Protein AF-A0A383E573-F1 (afdb_monomer)

Secondary structure (DSSP, 8-state):
-BTTB-----HHHHHHHTT-EEEEE--SSS-EEEEE-TTEEEE-TTSS-EEEPP-TTSSS-GGG-

Nearest PDB structures (foldseek):
  1x0g-assembly1_C  TM=8.712E-01  e=3.311E-03  Thermosynechococcus vestitus BP-1
  1x0g-assembly1_A  TM=9.035E-01  e=4.625E-03  Thermosynechococcus vestitus BP-1
  1x0g-assembly1_D  TM=7.062E-01  e=7.895E-03  Thermosynechococcus vestitus BP-1

Mean predicted aligned error: 6.6 Å

InterPro domains:
  IPR035903 HesB-like domain superfamily [G3DSA:2.60.300.12] (1-55)
  IPR035903 HesB-like domain superfamily [SSF89360] (1-40)

pLDDT: mean 88.44, std 10.95, range [56.03, 96.44]

Sequence (65 aa):
ESNGLPIVIDRKSHIVVDGLEIDWSKDLSAPGPRFENPRAASTCGCSTSFSIKPQEEFDKPVWMN

Foldseek 3Di:
DPPPDDDDDDPVCCVVCVQWDWDFDPDPVQTGIAIDHPQFPAADPSRPDGDGDPPPVPPDPPVND

Radius of gyration: 15.75 Å; Cα contacts (8 Å, |Δi|>4): 68; chains: 1; bounding box: 30×13×49 Å

Solvent-accessible surface area (backbone atoms only — not comparable to full-atom values): 4322 Å² total; per-residue (Å²): 104,58,97,90,39,84,70,88,74,57,81,75,55,42,80,77,50,59,72,53,44,77,49,74,41,82,45,90,92,58,59,42,60,36,59,47,41,89,63,47,70,45,68,45,97,80,27,73,47,68,43,62,68,80,72,70,72,81,79,54,59,81,86,80,114

Organism: NCBI:txid408172

Structure (mmCIF, N/CA/C/O backbone):
data_AF-A0A383E573-F1
#
_entry.id   AF-A0A383E573-F1
#
loop_
_atom_site.group_PDB
_at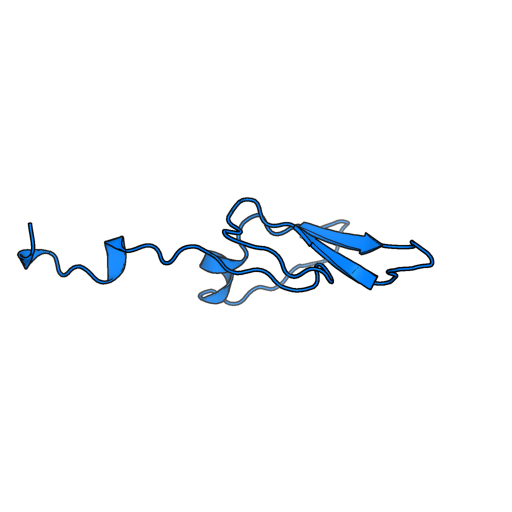om_site.id
_atom_site.type_symbol
_atom_site.label_atom_id
_atom_site.label_alt_id
_atom_site.label_comp_id
_atom_site.label_asym_id
_atom_site.label_entity_id
_atom_site.label_seq_id
_atom_site.pdbx_PDB_ins_code
_atom_site.Cartn_x
_atom_site.Cartn_y
_atom_site.Cartn_z
_atom_site.occupancy
_atom_site.B_iso_or_equiv
_atom_site.auth_seq_id
_atom_site.auth_comp_id
_atom_site.auth_asym_id
_atom_site.auth_atom_id
_atom_site.pdbx_PDB_model_num
ATOM 1 N N . GLU A 1 1 ? -13.062 -4.486 3.774 1.00 89.94 1 GLU A N 1
ATOM 2 C CA . GLU A 1 1 ? -13.059 -4.546 5.250 1.00 89.94 1 GLU A CA 1
ATOM 3 C C . GLU A 1 1 ? -11.781 -5.270 5.645 1.00 89.94 1 GLU A C 1
ATOM 5 O O . GLU A 1 1 ? -11.345 -6.119 4.874 1.00 89.94 1 GLU A O 1
ATOM 10 N N . SER A 1 2 ? -11.128 -4.849 6.722 1.00 93.44 2 SER A N 1
ATOM 11 C CA . SER A 1 2 ? -9.969 -5.543 7.290 1.00 93.44 2 SER A CA 1
ATOM 12 C C . SER A 1 2 ? -10.016 -5.429 8.810 1.00 93.44 2 SER A C 1
ATOM 14 O O . SER A 1 2 ? -10.146 -4.324 9.336 1.00 93.44 2 SER A O 1
ATOM 16 N N . ASN A 1 3 ? -9.903 -6.554 9.519 1.00 94.38 3 ASN A N 1
ATOM 17 C CA . ASN A 1 3 ? -9.917 -6.620 10.986 1.00 94.38 3 ASN A CA 1
ATOM 18 C C . ASN A 1 3 ? -11.135 -5.941 11.648 1.00 94.38 3 ASN A C 1
ATOM 20 O O . ASN A 1 3 ? -11.021 -5.293 12.686 1.00 94.38 3 ASN A O 1
ATOM 24 N N . GLY A 1 4 ? -12.309 -6.057 11.037 1.00 96.06 4 GLY A N 1
ATOM 25 C CA . GLY A 1 4 ? -13.544 -5.401 11.457 1.00 96.06 4 GLY A CA 1
ATOM 26 C C . GLY A 1 4 ? -13.629 -3.918 11.084 1.00 96.06 4 GLY A C 1
ATOM 27 O O . GLY A 1 4 ? -14.638 -3.284 11.395 1.00 96.06 4 GLY A O 1
ATOM 28 N N . LEU A 1 5 ? -12.615 -3.346 10.420 1.00 94.69 5 LEU A N 1
ATOM 29 C CA . LEU A 1 5 ? -12.624 -1.951 9.987 1.00 94.69 5 LEU A CA 1
ATOM 30 C C . LEU A 1 5 ? -13.085 -1.823 8.526 1.00 94.69 5 LEU A C 1
ATOM 32 O O . LEU A 1 5 ? -12.529 -2.461 7.622 1.00 94.69 5 LEU A O 1
ATOM 36 N N . PRO A 1 6 ? -14.079 -0.962 8.246 1.00 96.25 6 PRO A N 1
ATOM 37 C CA . PRO A 1 6 ? -14.473 -0.669 6.880 1.00 96.25 6 PRO A CA 1
ATOM 38 C C . PRO A 1 6 ? -13.347 0.073 6.152 1.00 96.25 6 PRO A C 1
ATOM 40 O O . PRO A 1 6 ? -12.765 1.023 6.669 1.00 96.25 6 PRO A O 1
ATOM 43 N N . ILE A 1 7 ? -13.077 -0.353 4.920 1.00 94.56 7 ILE A N 1
ATOM 44 C CA . ILE A 1 7 ? -12.134 0.305 4.013 1.00 94.56 7 ILE A CA 1
ATOM 45 C C . ILE A 1 7 ? -12.965 0.952 2.914 1.00 94.56 7 ILE A C 1
ATOM 47 O O . ILE A 1 7 ? -13.776 0.276 2.278 1.00 94.56 7 ILE A O 1
ATOM 51 N N . VAL A 1 8 ? -12.770 2.251 2.704 1.00 95.94 8 VAL A N 1
ATOM 52 C CA . VAL A 1 8 ? -13.481 3.030 1.688 1.00 95.94 8 VAL A CA 1
ATOM 53 C C . VAL A 1 8 ? -12.494 3.425 0.601 1.00 95.94 8 VAL A C 1
ATOM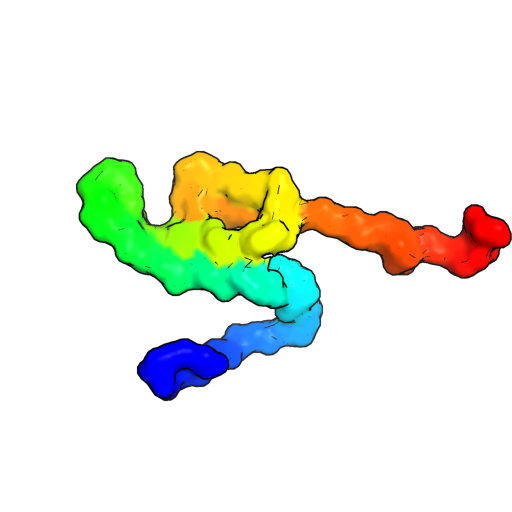 55 O O . VAL A 1 8 ? -11.430 3.963 0.891 1.00 95.94 8 VAL A O 1
ATOM 58 N N . ILE A 1 9 ? -12.856 3.149 -0.649 1.00 95.62 9 ILE A N 1
ATOM 59 C CA . ILE A 1 9 ? -12.039 3.437 -1.828 1.00 95.62 9 ILE A CA 1
ATOM 60 C C . ILE A 1 9 ? -12.959 4.076 -2.865 1.00 95.62 9 ILE A C 1
ATOM 62 O O . ILE A 1 9 ? -14.068 3.587 -3.095 1.00 95.62 9 ILE A O 1
ATOM 66 N N . ASP A 1 10 ? -12.526 5.167 -3.494 1.00 96.44 10 ASP A N 1
ATOM 67 C CA . ASP A 1 10 ? -13.266 5.710 -4.627 1.00 96.44 10 ASP A CA 1
ATOM 68 C C . ASP A 1 10 ? -13.129 4.795 -5.857 1.00 96.44 10 ASP A C 1
ATOM 70 O O . ASP A 1 10 ? -12.130 4.100 -6.057 1.00 96.44 10 ASP A O 1
ATOM 74 N N . ARG A 1 11 ? -14.148 4.802 -6.719 1.00 93.25 11 ARG A N 1
ATOM 75 C CA . ARG A 1 11 ? -14.227 3.869 -7.851 1.00 93.25 11 ARG A CA 1
ATOM 76 C C . ARG A 1 11 ? -13.044 3.985 -8.820 1.00 93.25 11 ARG A C 1
ATOM 78 O O . ARG A 1 11 ? -12.662 2.974 -9.400 1.00 93.25 11 ARG A O 1
ATOM 85 N N . LYS A 1 12 ? -12.491 5.185 -9.031 1.00 91.00 12 LYS A N 1
ATOM 86 C CA . LYS A 1 12 ? -11.391 5.380 -9.987 1.00 91.00 12 LYS A CA 1
ATOM 87 C C . LYS A 1 12 ? -10.092 4.831 -9.412 1.00 91.00 12 LYS A C 1
ATOM 89 O O . LYS A 1 12 ? -9.390 4.093 -10.096 1.00 91.00 12 LYS A O 1
ATOM 94 N N . SER A 1 13 ? -9.816 5.133 -8.146 1.00 92.88 13 SER A N 1
ATOM 95 C CA . SER A 1 13 ? -8.611 4.654 -7.470 1.00 92.88 13 SER A CA 1
ATOM 96 C C . SER A 1 13 ? -8.606 3.144 -7.285 1.00 92.88 13 SER A C 1
ATOM 98 O O . SER A 1 13 ? -7.529 2.556 -7.304 1.00 92.88 13 SER A O 1
ATOM 100 N N . HIS A 1 14 ? -9.775 2.497 -7.173 1.00 93.44 14 HIS A N 1
ATOM 101 C CA . HIS A 1 14 ? -9.866 1.042 -7.015 1.00 93.44 14 HIS A CA 1
ATOM 102 C C . HIS A 1 14 ? -9.078 0.275 -8.087 1.00 93.44 14 HIS A C 1
ATOM 104 O O . HIS A 1 14 ? -8.410 -0.693 -7.761 1.00 93.44 14 HIS A O 1
ATOM 110 N N . ILE A 1 15 ? -9.053 0.753 -9.333 1.00 91.50 15 ILE A N 1
ATOM 111 C CA . ILE A 1 15 ? -8.306 0.114 -10.431 1.00 91.50 15 ILE A CA 1
ATOM 112 C C . ILE A 1 15 ? -6.790 0.097 -10.152 1.00 91.50 15 ILE A C 1
ATOM 114 O O . ILE A 1 15 ? -6.094 -0.850 -10.520 1.00 91.50 15 ILE A O 1
ATOM 118 N N . VAL A 1 16 ? -6.285 1.132 -9.475 1.00 92.56 16 VAL A N 1
ATOM 119 C CA . VAL A 1 16 ? -4.865 1.313 -9.147 1.00 92.56 16 VAL A CA 1
ATOM 120 C C . VAL A 1 16 ? -4.477 0.558 -7.875 1.00 92.56 16 VAL A C 1
ATOM 122 O O . VAL A 1 16 ? -3.385 -0.000 -7.809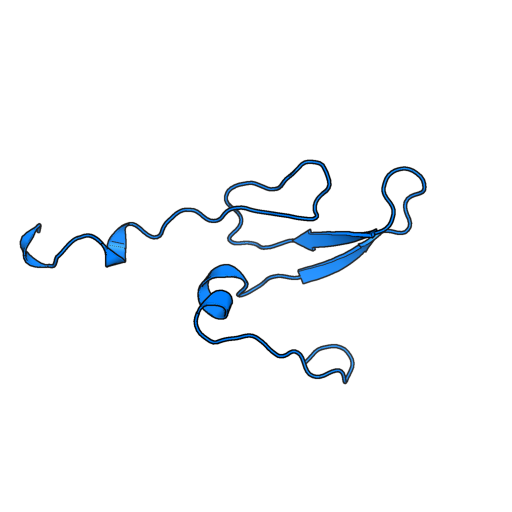 1.00 92.56 16 VAL A O 1
ATOM 125 N N . VAL A 1 17 ? -5.354 0.541 -6.865 1.00 94.62 17 VAL A N 1
ATOM 126 C CA . VAL A 1 17 ? -5.057 0.010 -5.518 1.00 94.62 17 VAL A CA 1
ATOM 127 C C . VAL A 1 17 ? -5.632 -1.383 -5.257 1.00 94.62 17 VAL A C 1
ATOM 129 O O . VAL A 1 17 ? -5.549 -1.882 -4.141 1.00 94.62 17 VAL A O 1
ATOM 132 N N . ASP A 1 18 ? -6.247 -2.014 -6.251 1.00 92.56 18 ASP A N 1
ATOM 133 C CA . ASP A 1 18 ? -6.741 -3.386 -6.133 1.00 92.56 18 ASP A CA 1
ATOM 134 C C . ASP A 1 18 ? -5.589 -4.351 -5.803 1.00 92.56 18 ASP A C 1
ATOM 136 O O . ASP A 1 18 ? -4.586 -4.413 -6.518 1.00 92.56 18 ASP A O 1
ATOM 140 N N . GLY A 1 19 ? -5.735 -5.068 -4.687 1.00 92.44 19 GLY A N 1
ATOM 141 C CA . GLY A 1 19 ? -4.694 -5.917 -4.105 1.00 92.44 19 GLY A CA 1
ATOM 142 C C . GLY A 1 19 ? -3.631 -5.189 -3.272 1.00 92.44 19 GLY A C 1
ATOM 143 O O . GLY A 1 19 ? -2.682 -5.841 -2.852 1.00 92.44 19 GLY A O 1
ATOM 144 N N . LEU A 1 20 ? -3.756 -3.877 -3.030 1.00 95.94 20 LEU A N 1
ATOM 145 C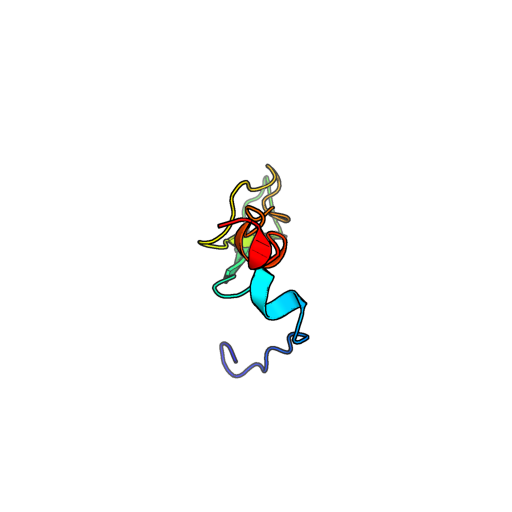 CA . LEU A 1 20 ? -2.853 -3.137 -2.143 1.00 95.94 20 LEU A CA 1
ATOM 146 C C . LEU A 1 20 ? -2.987 -3.622 -0.693 1.00 95.94 20 LEU A C 1
ATOM 148 O O . LEU A 1 20 ? -4.061 -3.530 -0.095 1.00 95.94 20 LEU A O 1
ATOM 152 N N . GLU A 1 21 ? -1.867 -4.036 -0.115 1.00 95.62 21 GLU A N 1
ATOM 153 C CA . GLU A 1 21 ? -1.690 -4.270 1.311 1.00 95.62 21 GLU A CA 1
ATOM 154 C C . GLU A 1 21 ? -0.971 -3.074 1.948 1.00 95.62 21 GLU A C 1
ATOM 156 O O . GLU A 1 21 ? -0.033 -2.506 1.376 1.00 95.62 21 GLU A O 1
ATOM 161 N N . ILE A 1 22 ? -1.450 -2.660 3.125 1.00 95.00 22 ILE A N 1
ATOM 162 C CA . ILE A 1 22 ? -0.834 -1.600 3.923 1.00 95.00 22 ILE A CA 1
ATOM 163 C C . ILE A 1 22 ? -0.524 -2.166 5.303 1.00 95.00 22 ILE A C 1
ATOM 165 O O . ILE A 1 22 ? -1.445 -2.496 6.051 1.00 95.00 22 ILE A O 1
ATOM 169 N N . ASP A 1 23 ? 0.760 -2.211 5.645 1.00 94.25 23 ASP A N 1
ATOM 170 C CA . ASP A 1 23 ? 1.247 -2.593 6.974 1.00 94.25 23 ASP A CA 1
ATOM 171 C C . ASP A 1 23 ? 2.020 -1.438 7.632 1.00 94.25 23 ASP A C 1
ATOM 173 O O . ASP A 1 23 ? 2.319 -0.426 6.994 1.00 94.25 23 ASP A O 1
ATOM 177 N N . TRP A 1 24 ? 2.341 -1.559 8.919 1.00 93.75 24 TRP A N 1
ATOM 178 C CA . TRP A 1 24 ? 3.123 -0.589 9.674 1.00 93.75 24 TRP A CA 1
ATOM 179 C C . TRP A 1 24 ? 4.477 -1.159 10.106 1.00 93.75 24 TRP A C 1
ATOM 181 O O . TRP A 1 24 ? 4.584 -1.928 11.065 1.00 93.75 24 TRP A O 1
ATOM 191 N N . SER A 1 25 ? 5.542 -0.6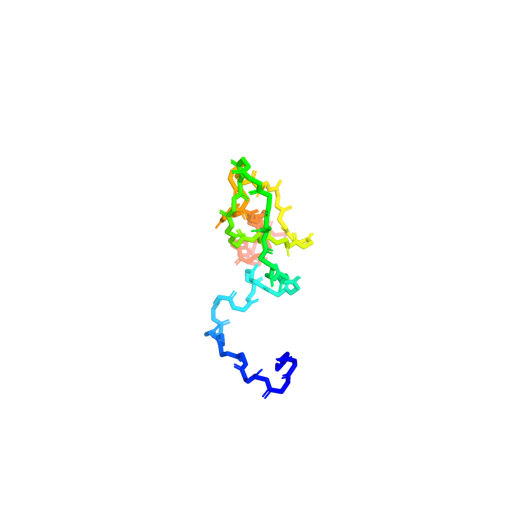79 9.465 1.00 93.81 25 SER A N 1
ATOM 192 C CA . SER A 1 25 ? 6.918 -0.970 9.853 1.00 93.81 25 SER A CA 1
ATOM 193 C C . SER A 1 25 ? 7.248 -0.369 11.219 1.00 93.81 25 SER A C 1
ATOM 195 O O . SER A 1 25 ? 7.048 0.825 11.471 1.00 93.81 25 SER A O 1
ATOM 197 N N . LYS A 1 26 ? 7.817 -1.206 12.091 1.00 93.94 26 LYS A N 1
ATOM 198 C CA . LYS A 1 26 ? 8.386 -0.814 13.392 1.00 93.94 26 LYS A CA 1
ATOM 199 C C . LYS A 1 26 ? 9.916 -0.765 13.366 1.00 93.94 26 LYS A C 1
ATOM 201 O O . LYS A 1 26 ? 10.538 -0.668 14.423 1.00 93.94 26 LYS A O 1
ATOM 206 N N . ASP A 1 27 ? 10.515 -0.830 12.180 1.00 92.19 27 ASP A N 1
ATOM 207 C CA . ASP A 1 27 ? 11.962 -0.766 12.025 1.00 92.19 27 ASP A CA 1
ATOM 208 C C . ASP A 1 27 ? 12.488 0.589 12.487 1.00 92.19 27 ASP A C 1
ATOM 210 O O . ASP A 1 27 ? 11.950 1.637 12.130 1.00 92.19 27 ASP A O 1
ATOM 214 N N . LEU A 1 28 ? 13.592 0.584 13.235 1.00 93.06 28 LEU A N 1
ATOM 215 C CA . LEU A 1 28 ? 14.180 1.812 13.775 1.00 93.06 28 LEU A CA 1
ATOM 216 C C . LEU A 1 28 ? 14.606 2.790 12.666 1.00 93.06 28 LEU A C 1
ATOM 218 O O . LEU A 1 28 ? 14.506 4.003 12.825 1.00 93.06 28 LEU A O 1
ATOM 222 N N . SER A 1 29 ? 15.090 2.256 11.542 1.00 91.31 29 SER A N 1
ATOM 223 C CA . SER A 1 29 ? 15.605 3.043 10.415 1.00 91.31 29 SER A CA 1
ATOM 224 C C . SER A 1 29 ? 14.520 3.523 9.454 1.00 91.31 29 SER A C 1
ATOM 226 O O . SER A 1 29 ? 14.747 4.478 8.716 1.00 91.31 29 SER A O 1
ATOM 228 N N . ALA A 1 30 ? 13.364 2.860 9.428 1.00 87.44 30 ALA A N 1
ATOM 229 C CA . ALA A 1 30 ? 12.281 3.174 8.504 1.00 87.44 30 ALA A CA 1
ATOM 230 C C . ALA A 1 30 ? 10.914 2.844 9.129 1.00 87.44 30 ALA A C 1
ATOM 232 O O . ALA A 1 30 ? 10.228 1.926 8.663 1.00 87.44 30 ALA A O 1
ATOM 233 N N . PRO A 1 31 ? 10.520 3.565 10.195 1.00 93.31 31 PRO A N 1
ATOM 234 C CA . PRO A 1 31 ? 9.208 3.397 10.793 1.00 93.31 31 PRO A CA 1
ATOM 235 C C . PRO A 1 31 ? 8.141 4.034 9.900 1.00 93.31 31 PRO A C 1
ATOM 237 O O . PRO A 1 31 ? 8.366 5.093 9.308 1.00 93.31 31 PRO A O 1
ATOM 240 N N . GLY A 1 32 ? 6.962 3.421 9.839 1.00 94.12 32 GLY A N 1
ATOM 241 C CA . GLY A 1 32 ? 5.823 3.978 9.113 1.00 94.12 32 GLY A CA 1
ATOM 242 C C . GLY A 1 32 ? 5.137 2.988 8.178 1.00 94.12 32 GLY A C 1
ATOM 243 O O . GLY A 1 32 ? 5.451 1.797 8.184 1.00 94.12 32 GLY A O 1
ATOM 244 N N . PRO A 1 33 ? 4.174 3.470 7.382 1.00 95.19 33 PRO A N 1
ATOM 245 C CA . PRO A 1 33 ? 3.360 2.605 6.550 1.00 95.19 33 PRO A CA 1
ATOM 246 C C . PRO A 1 33 ? 4.160 2.045 5.367 1.00 95.19 33 PRO A C 1
ATOM 248 O O . PRO A 1 33 ? 4.937 2.759 4.731 1.00 95.19 33 PRO A O 1
ATOM 251 N N . ARG A 1 34 ? 3.940 0.771 5.054 1.00 95.31 34 ARG A N 1
ATOM 252 C CA . ARG A 1 34 ? 4.496 0.070 3.895 1.00 95.31 34 ARG A CA 1
ATOM 253 C C . ARG A 1 34 ? 3.370 -0.272 2.938 1.00 95.31 34 ARG A C 1
ATOM 255 O O . ARG A 1 34 ? 2.361 -0.822 3.358 1.00 95.31 34 ARG A O 1
ATOM 262 N N . PHE A 1 35 ? 3.547 0.098 1.677 1.00 96.19 35 PHE A N 1
ATOM 263 C CA . PHE A 1 35 ? 2.564 -0.092 0.621 1.00 96.19 35 PHE A CA 1
ATOM 264 C C . PHE A 1 35 ? 3.071 -1.178 -0.316 1.00 96.19 35 PHE A C 1
ATOM 266 O O . PHE A 1 35 ? 4.060 -0.975 -1.025 1.00 96.19 35 PHE A O 1
ATOM 273 N N . GLU A 1 36 ? 2.376 -2.308 -0.338 1.00 95.00 36 GLU A N 1
ATOM 274 C CA . GLU A 1 36 ? 2.718 -3.444 -1.186 1.00 95.00 36 GLU A CA 1
ATOM 275 C C . GLU A 1 36 ? 1.559 -3.744 -2.125 1.00 95.00 36 GLU A C 1
ATOM 277 O O . GLU A 1 36 ? 0.454 -4.056 -1.697 1.00 95.00 36 GLU A O 1
ATOM 282 N N . ASN A 1 37 ? 1.789 -3.609 -3.430 1.00 95.06 37 ASN A N 1
ATOM 283 C CA . ASN A 1 37 ? 0.763 -3.855 -4.434 1.00 95.06 37 ASN A CA 1
ATOM 284 C C . ASN A 1 37 ? 1.311 -4.820 -5.494 1.00 95.06 37 ASN A C 1
ATOM 286 O O . ASN A 1 37 ? 2.303 -4.483 -6.145 1.00 95.06 37 ASN A O 1
ATOM 290 N N . PRO A 1 38 ? 0.671 -5.980 -5.737 1.00 93.44 38 PRO A N 1
ATOM 291 C CA . PRO A 1 38 ? 1.121 -6.942 -6.745 1.00 93.44 38 PRO A CA 1
ATOM 292 C C . PRO A 1 38 ? 1.094 -6.380 -8.176 1.00 93.44 38 PRO A C 1
ATOM 294 O O . PRO A 1 38 ? 1.741 -6.924 -9.067 1.00 93.44 38 PRO A O 1
ATOM 297 N N . ARG A 1 39 ? 0.362 -5.284 -8.413 1.00 91.56 39 ARG A N 1
ATOM 298 C CA . ARG A 1 39 ? 0.314 -4.558 -9.691 1.00 91.56 39 ARG A CA 1
ATOM 299 C C . ARG A 1 39 ? 1.346 -3.429 -9.795 1.00 91.56 39 ARG A C 1
ATOM 301 O O . ARG A 1 39 ? 1.391 -2.752 -10.825 1.00 91.56 39 ARG A O 1
ATOM 308 N N . ALA A 1 40 ? 2.165 -3.200 -8.766 1.00 93.25 40 ALA A N 1
ATOM 309 C CA . ALA A 1 40 ? 3.211 -2.186 -8.806 1.00 93.25 40 ALA A CA 1
ATOM 310 C C . ALA A 1 40 ? 4.267 -2.532 -9.869 1.00 93.25 40 ALA A C 1
ATOM 312 O O . ALA A 1 40 ? 4.898 -3.585 -9.850 1.00 93.25 40 ALA A O 1
ATOM 313 N N . ALA A 1 41 ? 4.480 -1.609 -10.800 1.00 93.19 41 ALA A N 1
ATOM 314 C CA . ALA A 1 41 ? 5.584 -1.629 -11.750 1.00 93.19 41 ALA A CA 1
ATOM 315 C C . ALA A 1 41 ? 6.906 -1.221 -11.090 1.00 93.19 41 ALA A C 1
ATOM 317 O O . ALA A 1 41 ? 7.973 -1.691 -11.478 1.00 93.19 41 ALA A O 1
ATOM 318 N N . SER A 1 42 ? 6.824 -0.315 -10.119 1.00 94.12 42 SER A N 1
ATOM 319 C CA . SER A 1 42 ? 7.945 0.163 -9.323 1.00 94.12 42 SER A CA 1
ATOM 320 C C . SER A 1 42 ? 7.448 0.675 -7.974 1.00 94.12 42 SER A C 1
ATOM 322 O O . SER A 1 42 ? 6.322 1.166 -7.862 1.00 94.12 42 SER A O 1
ATOM 324 N N . THR A 1 43 ? 8.313 0.590 -6.966 1.00 94.06 43 THR A N 1
ATOM 325 C CA . THR A 1 43 ? 8.055 1.060 -5.600 1.00 94.06 43 THR A CA 1
ATOM 326 C C . THR A 1 43 ? 9.144 2.051 -5.205 1.00 94.06 43 THR A C 1
ATOM 328 O O . THR A 1 43 ? 10.316 1.862 -5.532 1.00 94.06 43 THR A O 1
ATOM 331 N N . CYS A 1 44 ? 8.767 3.130 -4.523 1.00 92.25 44 CYS A N 1
ATOM 332 C CA . CYS A 1 44 ? 9.720 4.105 -4.004 1.00 92.25 44 CYS A CA 1
ATOM 333 C C . CYS A 1 44 ? 10.572 3.493 -2.879 1.00 92.25 44 CYS A C 1
ATOM 335 O O . CYS A 1 44 ? 10.093 2.648 -2.128 1.00 92.25 44 CYS A O 1
ATOM 337 N N . GLY A 1 45 ? 11.814 3.953 -2.701 1.00 89.31 45 GLY A N 1
ATOM 338 C CA . GLY A 1 45 ? 12.718 3.429 -1.666 1.00 89.31 45 GLY A CA 1
ATOM 339 C C . GLY A 1 45 ? 12.220 3.615 -0.224 1.00 89.31 45 GLY A C 1
ATOM 340 O O . GLY A 1 45 ? 12.610 2.861 0.662 1.00 89.31 45 GLY A O 1
ATOM 341 N N . CYS A 1 46 ? 11.326 4.577 0.025 1.00 88.38 46 CYS A N 1
ATOM 342 C CA . CYS A 1 46 ? 10.653 4.729 1.320 1.00 88.38 46 CYS A CA 1
ATOM 343 C C . CYS A 1 46 ? 9.421 3.817 1.486 1.00 88.38 46 CYS A C 1
ATOM 345 O O . CYS A 1 46 ? 8.843 3.767 2.567 1.00 88.38 46 CYS A O 1
ATOM 347 N N . SER A 1 47 ? 9.023 3.088 0.438 1.00 90.31 47 SER A N 1
ATOM 348 C CA . SER A 1 47 ? 7.871 2.172 0.383 1.00 90.31 47 SER A CA 1
ATOM 349 C C . SER A 1 47 ? 6.516 2.799 0.724 1.00 90.31 47 SER A C 1
ATOM 351 O O . SER A 1 47 ? 5.588 2.084 1.088 1.00 90.31 47 SE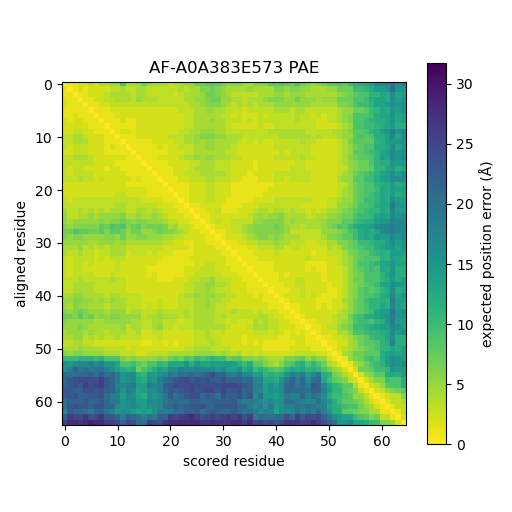R A O 1
ATOM 353 N N . THR A 1 48 ? 6.383 4.121 0.594 1.00 93.94 48 THR A N 1
ATOM 354 C CA . THR A 1 48 ? 5.110 4.836 0.789 1.00 93.94 48 THR A CA 1
ATOM 355 C C . THR A 1 48 ? 4.418 5.208 -0.521 1.00 93.94 48 THR A C 1
ATOM 357 O O . THR A 1 48 ? 3.369 5.848 -0.513 1.00 93.94 48 THR A O 1
ATOM 360 N N . SER A 1 49 ? 4.999 4.835 -1.662 1.00 94.50 49 SER A N 1
ATOM 361 C CA . SER A 1 49 ? 4.422 5.074 -2.981 1.00 94.50 49 SER A CA 1
ATOM 362 C C . SER A 1 49 ? 4.875 4.025 -3.992 1.00 94.50 49 SER A C 1
ATOM 364 O O . SER A 1 49 ? 5.947 3.427 -3.867 1.00 94.50 49 SER A O 1
ATOM 366 N N . PHE A 1 50 ? 4.041 3.819 -5.008 1.00 95.25 50 PHE A N 1
ATOM 367 C CA . PHE A 1 50 ? 4.287 2.913 -6.122 1.00 95.25 50 PHE A CA 1
ATOM 368 C C . PHE A 1 50 ? 3.720 3.506 -7.415 1.00 95.25 50 PHE A C 1
ATOM 370 O O . PHE A 1 50 ? 2.910 4.432 -7.391 1.00 95.25 50 PHE A O 1
ATOM 377 N N . SER A 1 51 ? 4.158 2.981 -8.554 1.00 94.38 51 SER A N 1
ATOM 378 C CA . SER A 1 51 ? 3.577 3.268 -9.870 1.00 94.38 51 SER A CA 1
ATOM 379 C C . SER A 1 51 ? 3.064 1.977 -10.492 1.00 94.38 51 SER A C 1
ATOM 381 O O . SER A 1 51 ? 3.647 0.922 -10.266 1.00 94.38 51 SER A O 1
ATOM 383 N N . ILE A 1 52 ? 1.998 2.046 -11.286 1.00 92.00 52 ILE A N 1
ATOM 384 C CA . ILE A 1 52 ? 1.487 0.915 -12.076 1.00 92.00 52 ILE A CA 1
ATOM 385 C C . ILE A 1 52 ? 1.895 1.080 -13.542 1.00 92.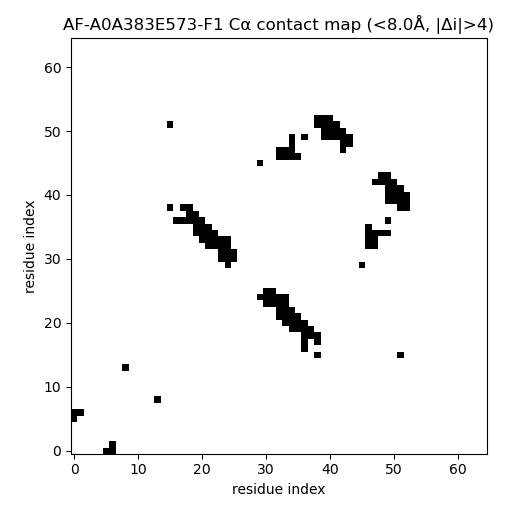00 52 ILE A C 1
ATOM 387 O O . ILE A 1 52 ? 2.129 2.201 -13.999 1.00 92.00 52 ILE A O 1
ATOM 391 N N . LYS A 1 53 ? 1.971 -0.019 -14.301 1.00 83.31 53 LYS A N 1
ATOM 392 C CA . LYS A 1 53 ? 2.091 0.091 -15.762 1.00 83.31 53 LYS A CA 1
ATOM 393 C C . LYS A 1 53 ? 0.757 0.618 -16.299 1.00 83.31 53 LYS A C 1
ATOM 395 O O . LYS A 1 53 ? -0.273 0.047 -15.935 1.00 83.31 53 LYS A O 1
ATOM 400 N N . PRO A 1 54 ? 0.743 1.667 -17.139 1.00 71.31 54 PRO A N 1
ATOM 401 C CA . PRO A 1 54 ? -0.469 2.050 -17.847 1.00 71.31 54 PRO A CA 1
ATOM 402 C C . PRO A 1 54 ? -0.991 0.834 -18.621 1.00 71.31 54 PRO A C 1
ATOM 404 O O . PRO A 1 54 ? -0.235 0.206 -19.363 1.00 71.31 54 PRO A O 1
ATOM 407 N N . GLN A 1 55 ? -2.258 0.464 -18.429 1.00 67.12 55 GLN A N 1
ATOM 408 C CA . GLN A 1 55 ? -2.902 -0.494 -19.323 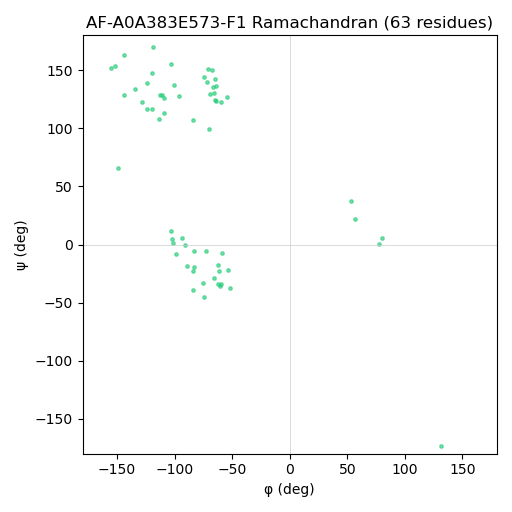1.00 67.12 55 GLN A CA 1
ATOM 409 C C . GLN A 1 55 ? -3.102 0.207 -20.670 1.00 67.12 55 GLN A C 1
ATOM 411 O O . GLN A 1 55 ? -4.044 0.974 -20.835 1.00 67.12 55 GLN A O 1
ATOM 416 N N . GLU A 1 56 ? -2.209 -0.056 -21.628 1.00 60.34 56 GLU A N 1
ATOM 417 C CA . GLU A 1 56 ? -2.257 0.493 -22.996 1.00 60.34 56 GLU A CA 1
ATOM 418 C C . GLU A 1 56 ? -3.543 0.150 -23.774 1.00 60.34 56 GLU A C 1
ATOM 420 O O . GLU A 1 56 ? -3.738 0.621 -24.892 1.00 60.34 56 GLU A O 1
ATOM 425 N N . GLU A 1 57 ? -4.405 -0.703 -23.228 1.00 57.06 57 GLU A N 1
ATOM 426 C CA . GLU A 1 57 ? -5.550 -1.276 -23.933 1.00 57.06 57 GLU A CA 1
ATOM 427 C C . GLU A 1 57 ? -6.781 -0.355 -23.956 1.00 57.06 57 GLU A C 1
ATOM 429 O O . GLU A 1 57 ? -7.622 -0.491 -24.837 1.00 57.06 57 GLU A O 1
ATOM 434 N N . PHE A 1 58 ? -6.871 0.632 -23.058 1.00 56.03 58 PHE A N 1
ATOM 435 C CA . PHE A 1 58 ? -8.011 1.561 -23.015 1.00 56.03 58 PHE A CA 1
ATOM 436 C C . PHE A 1 58 ? -7.843 2.817 -23.883 1.00 56.03 58 PHE A C 1
ATOM 438 O O . PHE A 1 58 ? -8.843 3.446 -24.227 1.00 56.03 58 PHE A O 1
ATOM 445 N N . ASP A 1 59 ? -6.612 3.159 -24.272 1.00 60.97 59 ASP A N 1
ATOM 446 C CA . ASP A 1 59 ? -6.315 4.359 -25.071 1.00 60.97 59 ASP A CA 1
ATOM 447 C C . ASP A 1 59 ? -6.144 4.065 -26.567 1.00 60.97 59 ASP A C 1
ATOM 449 O O . ASP A 1 59 ? -6.053 4.993 -27.373 1.00 60.97 59 ASP A O 1
ATOM 453 N N . LYS A 1 60 ? -6.113 2.786 -26.964 1.00 69.50 60 LYS A N 1
ATOM 454 C CA . LYS A 1 60 ? -6.113 2.395 -28.377 1.00 69.50 60 LYS A CA 1
ATOM 455 C C . LYS A 1 60 ? -7.559 2.369 -28.856 1.00 69.50 60 LYS A C 1
ATOM 457 O O . LYS A 1 60 ? -8.319 1.483 -28.464 1.00 69.50 60 LYS A O 1
ATOM 462 N N . PRO A 1 61 ? -7.990 3.335 -29.678 1.00 77.88 61 PRO A N 1
ATOM 463 C CA . PRO A 1 61 ? -9.335 3.285 -30.204 1.00 77.88 61 PRO A CA 1
ATOM 464 C C . PRO A 1 61 ? -9.470 2.060 -31.117 1.00 77.88 61 PRO A C 1
ATOM 466 O O . PRO A 1 61 ? -8.551 1.711 -31.854 1.00 77.88 61 PRO A O 1
ATOM 469 N N . VAL A 1 62 ? -10.639 1.417 -31.073 1.00 72.94 62 VAL A N 1
ATOM 470 C CA . VAL A 1 62 ? -10.929 0.119 -31.721 1.00 72.94 62 VAL A CA 1
ATOM 471 C C . VAL A 1 62 ? -10.593 0.091 -33.222 1.00 72.94 62 VAL A C 1
ATOM 473 O O . VAL A 1 62 ? -10.362 -0.972 -33.782 1.00 72.94 62 VAL A O 1
ATOM 476 N N . TRP A 1 63 ? -10.523 1.255 -33.874 1.00 78.31 63 TR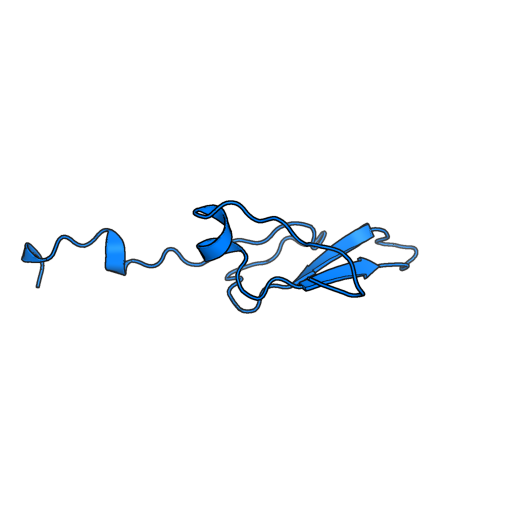P A N 1
ATOM 477 C CA . TRP A 1 63 ? -10.156 1.396 -35.286 1.00 78.31 63 TRP A CA 1
ATOM 478 C C . TRP A 1 63 ? -8.667 1.162 -35.594 1.00 78.31 63 TRP A C 1
ATOM 480 O O . TRP A 1 63 ? -8.289 1.200 -36.761 1.00 78.31 63 TRP A O 1
ATOM 490 N N . MET A 1 64 ? -7.822 0.961 -34.582 1.00 71.69 64 MET A N 1
ATOM 491 C CA . MET A 1 64 ? -6.371 0.815 -34.734 1.00 71.69 64 MET A CA 1
ATOM 492 C C . MET A 1 64 ? -5.893 -0.648 -34.864 1.00 71.69 64 MET A C 1
ATOM 494 O O . MET A 1 64 ? -4.682 -0.868 -34.901 1.00 71.69 64 MET A O 1
ATOM 498 N N . ASN A 1 65 ? -6.819 -1.617 -34.947 1.00 60.03 65 ASN A N 1
ATOM 499 C CA . ASN A 1 65 ? -6.557 -3.047 -35.188 1.00 60.03 65 ASN A CA 1
ATOM 500 C C . ASN A 1 65 ? -6.933 -3.477 -36.610 1.00 60.03 65 ASN A C 1
ATOM 502 O O . ASN A 1 65 ? -8.048 -3.122 -37.055 1.00 60.03 65 ASN A O 1
#